Protein AF-A0A2N2D6V1-F1 (afdb_monomer_lite)

Foldseek 3Di:
DFLQDWWWDPPDWDQALVFPDKKKKKAWAFDAPDKWKKFKWAAADPDDDDDPVRTDTFDMDIHGHDDIDIDDGPDNHRTITMTTDRPNRTGTDMDIDMDGHD

Sequence (102 aa):
MNPSESGAFSEGSYDILAYTSWTLAVKYSGNSGEMVSVQLQTCALSGGAATSSDYVFDSSGTFVSGNWAFFTAAITPRYARLYYVDTGTASGSLYTYLQAQN

Secondary structure (DSSP, 8-state):
--TTS-EE-SS--EE-TT-SEEEEEEEE---TT-EEEEEEEEE--SSSPPPGGG-EEEEEEEEEBT-EEEE--SS--SEEEEEEE--S---S-EEEEEEEE-

Structure (mmCIF, N/CA/C/O backbone):
data_AF-A0A2N2D6V1-F1
#
_entry.id   AF-A0A2N2D6V1-F1
#
loop_
_atom_site.group_PDB
_atom_site.id
_atom_site.type_symbol
_atom_site.label_atom_id
_atom_site.label_alt_id
_atom_site.label_comp_id
_atom_site.label_asym_id
_atom_site.label_entity_id
_atom_site.label_seq_id
_atom_site.pdbx_PDB_ins_code
_atom_site.Cartn_x
_atom_site.Cartn_y
_atom_site.Cartn_z
_atom_site.occupancy
_atom_site.B_iso_or_equiv
_atom_site.auth_seq_id
_atom_site.auth_comp_id
_atom_site.auth_asym_id
_atom_site.auth_atom_id
_atom_site.pdbx_PDB_model_num
ATOM 1 N N . MET A 1 1 ? -0.742 9.547 9.005 1.00 63.34 1 MET A N 1
ATOM 2 C CA . MET A 1 1 ? -1.623 10.505 8.294 1.00 63.34 1 MET A CA 1
ATOM 3 C C . MET A 1 1 ? -3.021 10.428 8.891 1.00 63.34 1 MET A C 1
ATOM 5 O O . MET A 1 1 ? -3.426 9.322 9.248 1.00 63.34 1 MET A O 1
ATOM 9 N N . ASN A 1 2 ? -3.723 11.562 9.000 1.00 63.97 2 ASN A N 1
ATOM 10 C CA . ASN A 1 2 ? -5.142 11.580 9.357 1.00 63.97 2 ASN A CA 1
ATOM 11 C C . ASN A 1 2 ? -5.972 11.187 8.118 1.00 63.97 2 ASN A C 1
ATOM 13 O O . ASN A 1 2 ? -5.819 11.817 7.077 1.00 63.97 2 ASN A O 1
ATOM 17 N N . PRO A 1 3 ? -6.837 10.174 8.206 1.00 60.66 3 PRO A N 1
ATOM 18 C CA . PRO A 1 3 ? -7.678 9.668 7.130 1.00 60.66 3 PRO A CA 1
ATOM 19 C C . PRO A 1 3 ? -8.879 10.583 6.829 1.00 60.66 3 PRO A C 1
ATOM 21 O O . PRO A 1 3 ? -9.830 10.169 6.192 1.00 60.66 3 PRO A O 1
ATOM 24 N N . SER A 1 4 ? -8.900 11.839 7.258 1.00 63.19 4 SER A N 1
ATOM 25 C CA . SER A 1 4 ? -10.006 12.744 6.914 1.00 63.19 4 SER A CA 1
ATOM 26 C C . SER A 1 4 ? -9.973 13.232 5.456 1.00 63.19 4 SER A C 1
ATOM 28 O O . SER A 1 4 ? -10.814 14.035 5.074 1.00 63.19 4 SER A O 1
ATOM 30 N N . GLU A 1 5 ? -8.994 12.800 4.650 1.00 68.62 5 GLU A N 1
ATOM 31 C CA . GLU A 1 5 ? -8.833 13.180 3.242 1.00 68.62 5 GLU A CA 1
ATOM 32 C C . GLU A 1 5 ? -8.338 11.984 2.416 1.00 68.62 5 GLU A C 1
ATOM 34 O O . GLU A 1 5 ? -7.384 11.318 2.816 1.00 68.62 5 GLU A O 1
ATOM 39 N N . SER A 1 6 ? -8.958 11.719 1.255 1.00 76.69 6 SER A N 1
ATOM 40 C CA . SER A 1 6 ? -8.488 10.692 0.305 1.00 76.69 6 SER A CA 1
ATOM 41 C C . SER A 1 6 ? -7.129 11.074 -0.276 1.00 76.69 6 SER A C 1
ATOM 43 O O . SER A 1 6 ? -6.931 12.215 -0.694 1.00 76.69 6 SER A O 1
ATOM 45 N N . GLY A 1 7 ? -6.209 10.120 -0.395 1.00 75.25 7 GLY A N 1
ATOM 46 C CA . GLY A 1 7 ? -4.897 10.418 -0.956 1.00 75.25 7 GLY A CA 1
ATOM 47 C C . GLY A 1 7 ? -3.897 9.277 -0.875 1.00 75.25 7 GLY A C 1
ATOM 48 O O . GLY A 1 7 ? -4.043 8.329 -0.101 1.00 75.25 7 GLY A O 1
ATOM 49 N N . ALA A 1 8 ? -2.844 9.384 -1.685 1.00 73.38 8 ALA A N 1
ATOM 50 C CA . ALA A 1 8 ? -1.683 8.521 -1.529 1.00 73.38 8 ALA A CA 1
ATOM 51 C C . ALA A 1 8 ? -1.040 8.801 -0.168 1.00 73.38 8 ALA A C 1
ATOM 53 O O . ALA A 1 8 ? -0.886 9.962 0.219 1.00 73.38 8 ALA A O 1
ATOM 54 N N . PHE A 1 9 ? -0.644 7.745 0.540 1.00 72.00 9 PHE A N 1
ATOM 55 C CA . PHE A 1 9 ? 0.122 7.915 1.764 1.00 72.00 9 PHE A CA 1
ATOM 56 C C . PHE A 1 9 ? 1.424 8.655 1.426 1.00 72.00 9 PHE A C 1
ATOM 58 O O . PHE A 1 9 ? 2.201 8.206 0.583 1.00 72.00 9 PHE A O 1
ATOM 65 N N . SER A 1 10 ? 1.632 9.821 2.041 1.00 55.28 10 SER A N 1
ATOM 66 C CA . SER A 1 10 ? 2.707 10.756 1.683 1.00 55.28 10 SER A CA 1
ATOM 67 C C . SER A 1 10 ? 4.119 10.243 2.002 1.00 55.28 10 SER A C 1
ATOM 69 O O . SER A 1 10 ? 5.090 10.856 1.570 1.00 55.28 10 SER A O 1
ATOM 71 N N . GLU A 1 11 ? 4.255 9.117 2.711 1.00 55.97 11 GLU A N 1
ATOM 72 C CA . GLU A 1 11 ? 5.539 8.484 3.041 1.00 55.97 11 GLU A CA 1
ATOM 73 C C . GLU A 1 11 ? 5.730 7.125 2.354 1.00 55.97 11 GLU A C 1
ATOM 75 O O . GLU A 1 11 ? 5.711 6.071 2.984 1.00 55.97 11 GLU A O 1
ATOM 80 N N . GLY A 1 12 ? 6.012 7.166 1.054 1.00 67.19 12 GLY A N 1
ATOM 81 C CA . GLY A 1 12 ? 6.864 6.146 0.449 1.00 67.19 12 GLY A CA 1
ATOM 82 C C . GLY A 1 12 ? 6.136 5.149 -0.433 1.00 67.19 12 GLY A C 1
ATOM 83 O O . GLY A 1 12 ? 5.509 4.194 0.014 1.00 67.19 12 GLY A O 1
ATOM 84 N N . SER A 1 13 ? 6.339 5.334 -1.732 1.00 84.31 13 SER A N 1
ATOM 85 C CA . SER A 1 13 ? 6.542 4.184 -2.599 1.00 84.31 13 SER A CA 1
ATOM 86 C C . SER A 1 13 ? 7.615 3.275 -1.998 1.00 84.31 13 SER A C 1
ATOM 88 O O . SER A 1 13 ? 8.696 3.748 -1.642 1.00 84.31 13 SER A O 1
ATOM 90 N N . T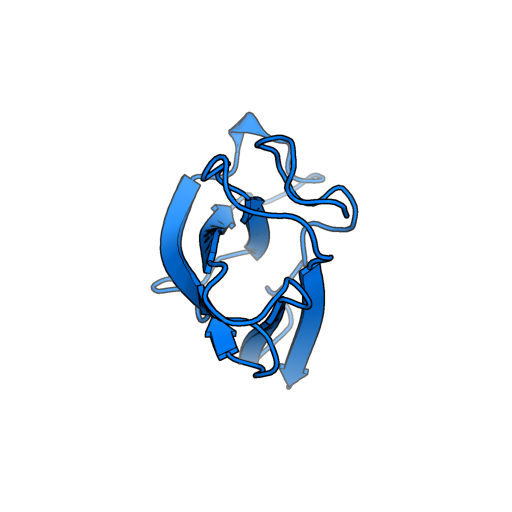YR A 1 14 ? 7.326 1.988 -1.905 1.00 88.50 14 TYR A N 1
ATOM 91 C CA . TYR A 1 14 ? 8.287 0.966 -1.528 1.00 88.50 14 TYR A CA 1
ATOM 92 C C . TYR A 1 14 ? 8.845 0.341 -2.805 1.00 88.50 14 TYR A C 1
ATOM 94 O O . TYR A 1 14 ? 8.073 -0.216 -3.585 1.00 88.50 14 TYR A O 1
ATOM 102 N N . ASP A 1 15 ? 10.160 0.429 -3.026 1.00 89.81 15 ASP A N 1
ATOM 103 C CA . ASP A 1 15 ? 10.840 -0.394 -4.035 1.00 89.81 15 ASP A CA 1
ATOM 104 C C . ASP A 1 15 ? 10.953 -1.810 -3.473 1.00 89.81 15 ASP A C 1
ATOM 106 O O . ASP A 1 15 ? 11.704 -2.045 -2.525 1.00 89.81 15 ASP A O 1
ATOM 110 N N . ILE A 1 16 ? 10.145 -2.729 -3.996 1.00 89.69 16 ILE A N 1
ATOM 111 C CA . ILE A 1 16 ? 10.044 -4.094 -3.480 1.00 89.69 16 ILE A CA 1
ATOM 112 C C . ILE A 1 16 ? 10.720 -5.128 -4.382 1.00 89.69 16 ILE A C 1
ATOM 114 O O . ILE A 1 16 ? 10.751 -6.305 -4.036 1.00 89.69 16 ILE A O 1
ATOM 118 N N . LEU A 1 17 ? 11.302 -4.699 -5.509 1.00 87.88 17 LEU A N 1
ATOM 119 C CA . LEU A 1 17 ? 11.897 -5.591 -6.512 1.00 87.88 17 LEU A CA 1
ATOM 120 C C . LEU A 1 17 ? 13.041 -6.446 -5.956 1.00 87.88 17 LEU A C 1
ATOM 122 O O . LEU A 1 17 ? 13.298 -7.535 -6.462 1.00 87.88 17 LEU A O 1
ATOM 126 N N . ALA A 1 18 ? 13.740 -5.944 -4.938 1.00 86.12 18 ALA A N 1
ATOM 127 C CA . ALA A 1 18 ? 14.860 -6.641 -4.318 1.00 86.12 18 ALA A CA 1
ATOM 128 C C . ALA A 1 18 ? 14.433 -7.796 -3.395 1.00 86.12 18 ALA A C 1
ATOM 130 O O . ALA A 1 18 ? 15.268 -8.643 -3.092 1.00 86.12 18 ALA A O 1
ATOM 131 N N . TYR A 1 19 ? 13.171 -7.834 -2.957 1.00 89.44 19 TYR A N 1
ATOM 132 C CA . TYR A 1 19 ? 12.700 -8.778 -1.947 1.00 89.44 19 TYR A CA 1
ATOM 133 C C . TYR A 1 19 ? 12.081 -10.024 -2.581 1.00 89.44 19 TYR A C 1
ATOM 135 O O . TYR A 1 19 ? 11.248 -9.936 -3.483 1.00 89.44 19 TYR A O 1
ATOM 143 N N . THR A 1 20 ? 12.428 -11.201 -2.061 1.00 88.12 20 THR A N 1
ATOM 144 C CA . THR A 1 20 ? 11.810 -12.477 -2.459 1.00 88.12 20 THR A CA 1
ATOM 145 C C . THR A 1 20 ? 10.410 -12.643 -1.873 1.00 88.12 20 THR A C 1
ATOM 147 O O . THR A 1 20 ? 9.568 -13.330 -2.450 1.00 88.12 20 THR A O 1
ATOM 150 N N . SER A 1 21 ? 10.135 -11.979 -0.747 1.00 89.81 21 SER A N 1
ATOM 151 C CA . SER A 1 21 ? 8.792 -11.839 -0.188 1.00 89.81 21 SER A CA 1
ATOM 152 C C . SER A 1 21 ? 8.630 -10.505 0.533 1.00 89.81 21 SER A C 1
ATOM 154 O O . SER A 1 21 ? 9.568 -9.989 1.144 1.00 89.81 21 SER A O 1
ATOM 156 N N . TRP A 1 22 ? 7.429 -9.936 0.470 1.00 91.88 22 TRP A N 1
ATOM 157 C CA . TRP A 1 22 ? 7.101 -8.688 1.147 1.00 91.88 22 TRP A CA 1
ATOM 158 C C . TRP A 1 22 ? 5.610 -8.610 1.479 1.00 91.88 22 TRP A C 1
ATOM 160 O O . TRP A 1 22 ? 4.770 -9.227 0.824 1.00 91.88 22 TRP A O 1
ATOM 170 N N . THR A 1 23 ? 5.288 -7.825 2.501 1.00 92.19 23 THR A N 1
ATOM 171 C CA . THR A 1 23 ? 3.926 -7.447 2.882 1.00 92.19 23 THR A CA 1
ATOM 172 C C . THR A 1 23 ? 3.921 -6.014 3.396 1.00 92.19 23 THR A C 1
ATOM 174 O O . THR A 1 23 ? 4.905 -5.547 3.976 1.00 92.19 23 THR A O 1
ATOM 177 N N . LEU A 1 24 ? 2.799 -5.320 3.212 1.00 91.44 24 LEU A N 1
ATOM 178 C CA . LEU A 1 24 ? 2.551 -4.042 3.875 1.00 91.44 24 LEU A CA 1
ATOM 179 C C . LEU A 1 24 ? 1.582 -4.265 5.026 1.00 91.44 24 LEU A C 1
ATOM 181 O O . LEU A 1 24 ? 0.401 -4.539 4.817 1.00 91.44 24 LEU A O 1
ATOM 185 N N . ALA A 1 25 ? 2.099 -4.167 6.246 1.00 90.56 25 ALA A N 1
ATOM 186 C CA . ALA A 1 25 ? 1.293 -4.198 7.449 1.00 90.56 25 ALA A CA 1
ATOM 187 C C . ALA A 1 25 ? 0.660 -2.823 7.656 1.00 90.56 25 ALA A C 1
ATOM 189 O O . ALA A 1 25 ? 1.350 -1.805 7.636 1.00 90.56 25 ALA A O 1
ATOM 190 N N . VAL A 1 26 ? -0.649 -2.797 7.881 1.00 89.94 26 VAL A N 1
ATOM 191 C CA . VAL A 1 26 ? -1.440 -1.585 8.077 1.00 89.94 26 VAL A CA 1
ATOM 192 C C . VAL A 1 26 ? -2.227 -1.705 9.371 1.00 89.94 26 VAL A C 1
ATOM 194 O O . VAL A 1 26 ? -2.849 -2.734 9.643 1.00 89.94 26 VAL A O 1
ATOM 197 N N . LYS A 1 27 ? -2.213 -0.642 10.173 1.00 90.25 27 LYS A N 1
ATOM 198 C CA . LYS A 1 27 ? -3.035 -0.516 11.376 1.00 90.25 27 LYS A CA 1
ATOM 199 C C . LYS A 1 27 ? -3.755 0.815 11.383 1.00 90.25 27 LYS A C 1
ATOM 201 O O . LYS A 1 27 ? -3.149 1.863 11.170 1.00 90.25 27 LYS A O 1
ATOM 206 N N . TYR A 1 28 ? -5.038 0.757 11.707 1.00 89.81 28 TYR A N 1
ATOM 207 C CA . TYR A 1 28 ? -5.856 1.929 11.953 1.00 89.81 28 TYR A CA 1
ATOM 208 C C . TYR A 1 28 ? -6.053 2.154 13.455 1.00 89.81 28 TYR A C 1
ATOM 210 O O . TYR A 1 28 ? -6.282 1.204 14.206 1.00 89.81 28 TYR A O 1
ATOM 218 N N . SER A 1 29 ? -5.954 3.406 13.904 1.00 90.12 29 SER A N 1
ATOM 219 C CA . SER A 1 29 ? -6.137 3.794 15.310 1.00 90.12 29 SER A CA 1
ATOM 220 C C . SER A 1 29 ? -7.373 4.656 15.564 1.00 90.12 29 SER A C 1
ATOM 222 O O . SER A 1 29 ? -7.357 5.465 16.489 1.00 90.12 29 SER A O 1
ATOM 224 N N . GLY A 1 30 ? -8.407 4.553 14.722 1.00 88.06 30 GLY A N 1
ATOM 225 C CA . GLY A 1 30 ? -9.668 5.274 14.937 1.00 88.06 30 GLY A CA 1
ATOM 226 C C . GLY A 1 30 ? -10.424 4.820 16.173 1.00 88.06 30 GLY A C 1
ATOM 227 O O . GLY A 1 30 ? -9.981 3.938 16.913 1.00 88.06 30 GLY A O 1
ATOM 228 N N . ASN A 1 31 ? -11.596 5.399 16.390 1.00 88.19 31 ASN A N 1
ATOM 229 C CA . ASN A 1 31 ? -12.460 4.956 17.476 1.00 88.19 31 ASN A CA 1
ATOM 230 C C . ASN A 1 31 ? -13.033 3.559 17.193 1.00 88.19 31 ASN A C 1
ATOM 232 O O . ASN A 1 31 ? -13.020 3.055 16.067 1.00 88.19 31 ASN A O 1
ATOM 236 N N . SER A 1 32 ? -13.548 2.911 18.238 1.00 84.81 32 SER A N 1
ATOM 237 C CA . SER A 1 32 ? -14.245 1.632 18.089 1.00 84.81 32 SER A CA 1
ATOM 238 C C . SER A 1 32 ? -15.437 1.779 17.137 1.00 84.81 32 SER A C 1
ATOM 240 O O . SER A 1 32 ? -16.241 2.695 17.291 1.00 84.81 32 SER A O 1
ATOM 242 N N . GLY A 1 33 ? -15.546 0.878 16.159 1.00 81.00 33 GLY A N 1
ATOM 243 C CA . GLY A 1 33 ? -16.589 0.907 15.128 1.00 81.00 33 GLY A CA 1
ATOM 244 C C . GLY A 1 33 ? -16.267 1.780 13.912 1.00 81.00 33 GLY A C 1
ATOM 245 O O . GLY A 1 33 ? -16.942 1.648 12.894 1.00 81.00 33 GLY A O 1
ATOM 246 N N . GLU A 1 34 ? -15.222 2.611 13.970 1.00 85.75 34 GLU A N 1
ATOM 247 C CA . GLU A 1 34 ? -14.736 3.323 12.790 1.00 85.75 34 GLU A CA 1
ATOM 248 C C . GLU A 1 34 ? -13.941 2.385 11.881 1.00 85.75 34 GLU A C 1
ATOM 250 O O . GLU A 1 34 ? -13.243 1.462 12.323 1.00 85.75 34 GLU A O 1
ATOM 255 N N . MET A 1 35 ? -14.041 2.655 10.585 1.00 85.31 35 MET A N 1
ATOM 256 C CA . MET A 1 35 ? -13.385 1.897 9.535 1.00 85.31 35 MET A CA 1
ATOM 257 C C . MET A 1 35 ? -12.717 2.840 8.550 1.00 85.31 35 MET A C 1
ATOM 259 O O . MET A 1 35 ? -13.123 3.985 8.383 1.00 85.31 35 MET A O 1
ATOM 263 N N . VAL A 1 36 ? -11.709 2.315 7.870 1.00 86.31 36 VAL A N 1
ATOM 264 C CA . VAL A 1 36 ? -11.018 2.975 6.765 1.00 86.31 36 VAL A CA 1
ATOM 265 C C . VAL A 1 36 ? -10.862 1.986 5.626 1.00 86.31 36 VAL A C 1
ATOM 267 O O . VAL A 1 36 ? -10.493 0.833 5.851 1.00 86.31 36 VAL A O 1
ATOM 270 N N . SER A 1 37 ? -11.097 2.454 4.401 1.00 89.19 37 SER A N 1
ATOM 271 C CA . SER A 1 37 ? -10.769 1.708 3.194 1.00 89.19 37 SER A CA 1
ATOM 272 C C . SER A 1 37 ? -9.389 2.118 2.680 1.00 89.19 37 SER A C 1
ATOM 274 O O . SER A 1 37 ? -9.098 3.299 2.488 1.00 89.19 37 SER A O 1
ATOM 276 N N . VAL A 1 38 ? -8.520 1.133 2.473 1.00 89.75 38 VAL A N 1
ATOM 277 C CA . VAL A 1 38 ? -7.178 1.324 1.916 1.00 89.75 38 VAL A CA 1
ATOM 278 C C . VAL A 1 38 ? -7.063 0.498 0.648 1.00 89.75 38 VAL A C 1
ATOM 280 O O . VAL A 1 38 ? -7.538 -0.635 0.590 1.00 89.75 38 VAL A O 1
ATOM 283 N N . GLN A 1 39 ? -6.414 1.058 -0.360 1.00 91.44 39 GLN A N 1
ATOM 284 C CA . GLN A 1 39 ? -6.029 0.370 -1.578 1.00 91.44 39 GLN A CA 1
ATOM 285 C C . GLN A 1 39 ? -4.525 0.115 -1.561 1.00 91.44 39 GLN A C 1
ATOM 287 O O . GLN A 1 39 ? -3.737 1.024 -1.287 1.00 91.44 39 GLN A O 1
ATOM 292 N N . LEU A 1 40 ? -4.127 -1.099 -1.917 1.00 91.94 40 LEU A N 1
ATOM 293 C CA . LEU A 1 40 ? -2.795 -1.352 -2.428 1.00 91.94 40 LEU A CA 1
ATOM 294 C C . LEU A 1 40 ? -2.768 -0.922 -3.892 1.00 91.94 40 LEU A C 1
ATOM 296 O O . LEU A 1 40 ? -3.601 -1.343 -4.698 1.00 91.94 40 LEU A O 1
ATOM 300 N N . GLN A 1 41 ? -1.796 -0.088 -4.231 1.00 92.69 41 GLN A N 1
ATOM 301 C CA . GLN A 1 41 ? -1.508 0.261 -5.609 1.00 92.69 41 GLN A CA 1
ATOM 302 C C . GLN A 1 41 ? -0.087 -0.156 -5.960 1.00 92.69 41 GLN A C 1
ATOM 304 O O . GLN A 1 41 ? 0.837 -0.008 -5.157 1.00 92.69 41 GLN A O 1
ATOM 309 N N . THR A 1 42 ? 0.095 -0.655 -7.173 1.00 92.25 42 THR A N 1
ATOM 310 C CA . THR A 1 42 ? 1.358 -1.224 -7.637 1.00 92.25 42 THR A CA 1
ATOM 311 C C . THR A 1 42 ? 1.809 -0.584 -8.942 1.00 92.25 42 THR A C 1
ATOM 313 O O . THR A 1 42 ? 1.026 0.033 -9.661 1.00 92.25 42 THR A O 1
ATOM 316 N N . CYS A 1 43 ? 3.104 -0.684 -9.231 1.00 91.00 43 CYS A N 1
ATOM 317 C CA . CYS A 1 43 ? 3.712 -0.131 -10.433 1.00 91.00 43 CYS A CA 1
ATOM 318 C C . CYS A 1 43 ? 4.892 -1.008 -10.890 1.00 91.00 43 CYS A C 1
ATOM 320 O O . CYS A 1 43 ? 5.689 -1.483 -10.077 1.00 91.00 43 CYS A O 1
ATOM 322 N N . ALA A 1 44 ? 5.010 -1.221 -12.204 1.00 86.56 44 ALA A N 1
ATOM 323 C CA . ALA A 1 44 ? 6.008 -2.103 -12.821 1.00 86.56 44 ALA A CA 1
ATOM 324 C C . ALA A 1 44 ? 7.132 -1.354 -13.570 1.00 86.56 44 ALA A C 1
ATOM 326 O O . ALA A 1 44 ? 7.826 -1.950 -14.390 1.00 86.56 44 ALA A O 1
ATOM 327 N N . LEU A 1 45 ? 7.311 -0.049 -13.333 1.00 83.19 45 LEU A N 1
ATOM 328 C CA . LEU A 1 45 ? 8.230 0.782 -14.121 1.00 83.19 45 LEU A CA 1
ATOM 329 C C . LEU A 1 45 ? 9.678 0.262 -14.138 1.00 83.19 45 LEU A C 1
ATOM 331 O O . LEU A 1 45 ? 10.315 0.063 -13.104 1.00 83.19 45 LEU A O 1
ATOM 335 N N . SER A 1 46 ? 10.261 0.133 -15.327 1.00 67.69 46 SER A N 1
ATOM 336 C CA . SER A 1 46 ? 11.680 -0.183 -15.505 1.00 67.69 46 SER A CA 1
ATOM 337 C C . SER A 1 46 ? 12.509 1.102 -15.667 1.00 67.69 46 SER A C 1
ATOM 339 O O . SER A 1 46 ? 12.919 1.452 -16.768 1.00 67.69 46 SER A O 1
ATOM 341 N N . GLY A 1 47 ? 12.745 1.827 -14.571 1.00 68.25 47 GLY A N 1
ATOM 342 C CA . GLY A 1 47 ? 13.594 3.027 -14.521 1.00 68.25 47 GLY A CA 1
ATOM 343 C C . GLY A 1 47 ? 12.908 4.198 -13.815 1.00 68.25 47 GLY A C 1
ATOM 344 O O . GLY A 1 47 ? 11.691 4.193 -13.678 1.00 68.25 47 GLY A O 1
ATOM 345 N N . GLY A 1 48 ? 13.696 5.187 -13.371 1.00 71.06 48 GLY A N 1
ATOM 346 C CA . GLY A 1 48 ? 13.203 6.388 -12.679 1.00 71.06 48 GLY A CA 1
ATOM 347 C C . GLY A 1 48 ? 12.484 6.12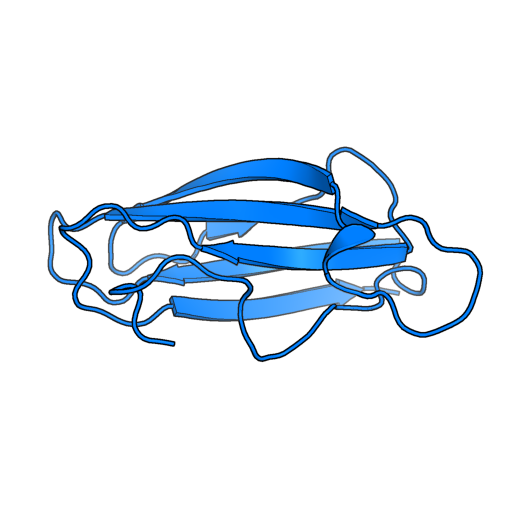2 -11.348 1.00 71.06 48 GLY A C 1
ATOM 348 O O . GLY A 1 48 ? 12.280 4.980 -10.947 1.00 71.06 48 GLY A O 1
ATOM 349 N N . ALA A 1 49 ? 12.115 7.195 -10.646 1.00 79.44 49 ALA A N 1
ATOM 350 C CA . ALA A 1 49 ? 11.194 7.112 -9.514 1.00 79.44 49 ALA A CA 1
ATOM 351 C C . ALA A 1 49 ? 9.750 7.128 -10.039 1.00 79.44 49 ALA A C 1
ATOM 353 O O . ALA A 1 49 ? 9.425 7.945 -10.900 1.00 79.44 49 ALA A O 1
ATOM 354 N N . ALA A 1 50 ? 8.889 6.250 -9.522 1.00 84.00 50 ALA A N 1
ATOM 355 C CA . ALA A 1 50 ? 7.481 6.209 -9.909 1.00 84.00 50 ALA A CA 1
ATOM 356 C C . ALA A 1 50 ? 6.737 7.492 -9.490 1.00 84.00 50 ALA A C 1
ATOM 358 O O . ALA A 1 50 ? 6.899 7.989 -8.373 1.00 84.00 50 ALA A O 1
ATOM 359 N N . THR A 1 51 ? 5.874 7.993 -10.370 1.00 85.88 51 THR A N 1
ATOM 360 C CA . THR A 1 51 ? 4.970 9.126 -10.136 1.00 85.88 51 THR A CA 1
ATOM 361 C C . THR A 1 51 ? 3.544 8.644 -9.869 1.00 85.88 51 THR A C 1
ATOM 363 O O . THR A 1 51 ? 3.223 7.470 -10.039 1.00 85.88 51 THR A O 1
ATOM 366 N N . SER A 1 52 ? 2.645 9.535 -9.440 1.00 84.38 52 SER A N 1
ATOM 367 C CA . SER A 1 52 ? 1.291 9.126 -9.043 1.00 84.38 52 SER A CA 1
ATOM 368 C C . SER A 1 52 ? 0.439 8.501 -10.146 1.00 84.38 52 SER A C 1
ATOM 370 O O . SER A 1 52 ? -0.429 7.701 -9.798 1.00 84.38 52 SER A O 1
ATOM 372 N N . SER A 1 53 ? 0.674 8.833 -11.418 1.00 87.81 53 SER A N 1
ATOM 373 C CA . SER A 1 53 ? -0.042 8.262 -12.569 1.00 87.81 53 SER A CA 1
ATOM 374 C C . SER A 1 53 ? 0.410 6.851 -12.936 1.00 87.81 53 SER A C 1
ATOM 376 O O . SER A 1 53 ? -0.284 6.173 -13.684 1.00 87.81 53 SER A O 1
ATOM 378 N N . ASP A 1 54 ? 1.555 6.408 -12.418 1.00 89.75 54 ASP A N 1
ATOM 379 C CA . ASP A 1 54 ? 2.144 5.112 -12.760 1.00 89.75 54 ASP A CA 1
ATOM 380 C C . ASP A 1 54 ? 1.575 3.954 -11.935 1.00 89.75 54 ASP A C 1
ATOM 382 O O . ASP A 1 54 ? 1.844 2.783 -12.213 1.00 89.75 54 ASP A O 1
ATOM 386 N N . TYR A 1 55 ? 0.829 4.285 -10.884 1.00 91.12 55 TYR A N 1
ATOM 387 C CA . TYR A 1 55 ? 0.255 3.325 -9.960 1.00 91.12 55 TYR A CA 1
ATOM 388 C C . TYR A 1 55 ? -1.120 2.883 -10.420 1.00 91.12 55 TYR A C 1
ATOM 390 O O . TYR A 1 55 ? -2.018 3.700 -10.622 1.00 91.12 55 TYR A O 1
ATOM 398 N N . VAL A 1 56 ? -1.294 1.571 -10.491 1.00 91.69 56 VAL A N 1
ATOM 399 C CA . VAL A 1 56 ? -2.578 0.931 -10.750 1.00 91.69 56 VAL A CA 1
ATOM 400 C C . VAL A 1 56 ? -3.114 0.311 -9.472 1.00 91.69 56 VAL A C 1
ATOM 402 O O . VAL A 1 56 ? -2.357 -0.099 -8.594 1.00 91.69 56 VAL A O 1
ATOM 405 N N . PHE A 1 57 ? -4.435 0.260 -9.360 1.00 92.50 57 PHE A N 1
ATOM 406 C CA . PHE A 1 57 ? -5.103 -0.491 -8.308 1.00 92.50 57 P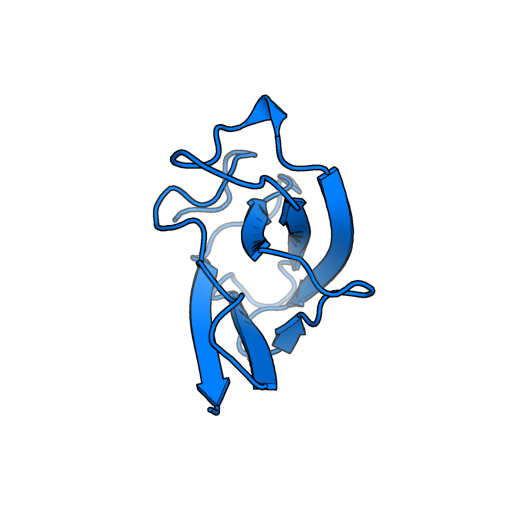HE A CA 1
ATOM 407 C C . PHE A 1 57 ? -4.730 -1.978 -8.395 1.00 92.50 57 PHE A C 1
ATOM 409 O O . PHE A 1 57 ? -4.831 -2.570 -9.468 1.00 92.50 57 PHE A O 1
ATOM 416 N N . ASP A 1 58 ? -4.330 -2.567 -7.270 1.00 92.44 58 ASP A N 1
ATOM 417 C CA . ASP A 1 58 ? -4.067 -4.004 -7.142 1.00 92.44 58 ASP A CA 1
ATOM 418 C C . ASP A 1 58 ? -5.155 -4.672 -6.295 1.00 92.44 58 ASP A C 1
ATOM 420 O O . ASP A 1 58 ? -5.863 -5.566 -6.755 1.00 92.44 58 ASP A O 1
ATOM 424 N N . SER A 1 59 ? -5.333 -4.190 -5.066 1.00 91.88 59 SER A N 1
ATOM 425 C CA . SER A 1 59 ? -6.276 -4.752 -4.101 1.00 91.88 59 SER A CA 1
ATOM 426 C C . SER A 1 59 ? -6.740 -3.700 -3.093 1.00 91.88 59 SER A C 1
ATOM 428 O O . SER A 1 59 ? -6.196 -2.599 -3.014 1.00 91.88 59 SER A O 1
ATOM 430 N N . SER A 1 60 ? -7.775 -4.013 -2.313 1.00 91.25 60 SER A N 1
ATOM 431 C CA . SER A 1 60 ? -8.279 -3.147 -1.240 1.00 91.25 60 SER A CA 1
ATOM 432 C C . SER A 1 60 ? -8.643 -3.935 0.006 1.00 91.25 60 SER A C 1
ATOM 434 O O . SER A 1 60 ? -8.990 -5.111 -0.076 1.00 91.25 60 SER A O 1
ATOM 436 N N . GLY A 1 61 ? -8.634 -3.256 1.147 1.00 88.81 61 GLY A N 1
ATOM 437 C CA . GLY A 1 61 ? -9.050 -3.803 2.429 1.00 88.81 61 GLY A CA 1
ATOM 438 C C . GLY A 1 61 ? -9.704 -2.739 3.301 1.00 88.81 61 GLY A C 1
ATOM 439 O O . GLY A 1 61 ? -9.390 -1.552 3.196 1.00 88.81 61 GLY A O 1
ATOM 440 N N . THR A 1 62 ? -10.610 -3.178 4.171 1.00 88.25 62 THR A N 1
ATOM 441 C CA . THR A 1 62 ? -11.224 -2.336 5.200 1.00 88.25 62 THR A CA 1
ATOM 442 C C . THR A 1 62 ? -10.599 -2.658 6.549 1.00 88.25 62 THR A C 1
ATOM 444 O O . THR A 1 62 ? -10.585 -3.815 6.966 1.00 88.25 62 THR A O 1
ATOM 447 N N . PHE A 1 63 ? -10.090 -1.639 7.236 1.00 86.50 63 PHE A N 1
ATOM 448 C CA . PHE A 1 63 ? -9.387 -1.795 8.505 1.00 86.50 63 PHE A CA 1
ATOM 449 C C . PHE A 1 63 ? -10.218 -1.185 9.624 1.00 86.50 63 PHE A C 1
ATOM 451 O O . PHE A 1 63 ? -10.530 0.006 9.608 1.00 86.50 63 PHE A O 1
ATOM 458 N N . VAL A 1 64 ? -10.566 -2.026 10.594 1.00 85.31 64 VAL A N 1
ATOM 459 C CA . VAL A 1 64 ? -11.159 -1.615 11.868 1.00 85.31 64 VAL A CA 1
ATOM 460 C C . VAL A 1 64 ? -10.057 -1.220 12.846 1.00 85.31 64 VAL A C 1
ATOM 462 O O . VAL A 1 64 ? -8.915 -1.676 12.738 1.00 85.31 64 VAL A O 1
ATOM 465 N N . SER A 1 65 ? -10.398 -0.375 13.814 1.00 85.88 65 SER A N 1
ATOM 466 C CA . SER A 1 65 ? -9.442 0.081 14.820 1.00 85.88 65 SER A CA 1
ATOM 467 C C . SER A 1 65 ? -8.769 -1.065 15.592 1.00 85.88 65 SER A C 1
ATOM 469 O O . SER A 1 65 ? -9.398 -2.060 15.954 1.00 85.88 65 SER A O 1
ATOM 471 N N . GLY A 1 66 ? -7.479 -0.890 15.888 1.00 83.00 66 GLY A N 1
ATOM 472 C CA . GLY A 1 66 ? -6.763 -1.631 16.929 1.00 83.00 66 GLY A CA 1
ATOM 473 C C . GLY A 1 66 ? -5.871 -2.769 16.434 1.00 83.00 66 GLY A C 1
ATOM 474 O O . GLY A 1 66 ? -4.819 -3.003 17.041 1.00 83.00 66 GLY A O 1
ATOM 475 N N . ASN A 1 67 ? -6.210 -3.398 15.308 1.00 86.44 67 ASN A N 1
ATOM 476 C CA . ASN A 1 67 ? -5.490 -4.561 14.783 1.00 86.44 67 ASN A CA 1
ATOM 477 C C . ASN A 1 67 ? -4.598 -4.221 13.584 1.00 86.44 67 ASN A C 1
ATOM 479 O O . ASN A 1 67 ? -4.891 -3.318 12.802 1.00 86.44 67 ASN A O 1
ATOM 483 N N . TRP A 1 68 ? -3.507 -4.976 13.452 1.00 89.50 68 TRP A N 1
ATOM 484 C CA . TRP A 1 68 ? -2.715 -5.016 12.227 1.00 89.50 68 TRP A CA 1
ATOM 485 C C . TRP A 1 68 ? -3.368 -5.970 11.230 1.00 89.50 68 TRP A C 1
ATOM 487 O O . TRP A 1 68 ? -3.796 -7.062 11.602 1.00 89.50 68 TRP A O 1
ATOM 497 N N . ALA A 1 69 ? -3.397 -5.572 9.966 1.00 88.88 69 ALA A N 1
ATOM 498 C CA . ALA A 1 69 ? -3.720 -6.446 8.850 1.00 88.88 69 ALA A CA 1
ATOM 499 C C . ALA A 1 69 ? -2.729 -6.215 7.706 1.00 88.88 69 ALA A C 1
ATOM 501 O O . ALA A 1 69 ? -2.024 -5.207 7.675 1.00 88.88 69 ALA A O 1
ATOM 502 N N . PHE A 1 70 ? -2.637 -7.179 6.796 1.00 88.88 70 PHE A N 1
ATOM 503 C CA . PHE A 1 70 ? -1.560 -7.244 5.813 1.00 88.88 70 PHE A CA 1
ATOM 504 C C . PHE A 1 70 ? -2.098 -7.129 4.393 1.00 88.88 70 PHE A C 1
ATOM 506 O O . PHE A 1 70 ? -3.068 -7.793 4.032 1.00 88.88 70 PHE A O 1
ATOM 513 N N . PHE A 1 71 ? -1.409 -6.335 3.581 1.00 89.12 71 PHE A N 1
ATOM 514 C CA . PHE A 1 71 ? -1.528 -6.349 2.133 1.00 89.12 71 PHE A CA 1
ATOM 515 C C . PHE A 1 71 ? -0.414 -7.181 1.508 1.00 89.12 71 PHE A C 1
ATOM 517 O O . PHE A 1 71 ? 0.751 -7.096 1.903 1.00 89.12 71 PHE A O 1
ATOM 524 N N . THR A 1 72 ? -0.796 -7.931 0.481 1.00 85.19 72 THR A N 1
ATOM 525 C CA . THR A 1 72 ? 0.093 -8.591 -0.478 1.00 85.19 72 THR A CA 1
ATOM 526 C C . THR A 1 72 ? -0.330 -8.140 -1.868 1.00 85.19 72 THR A C 1
ATOM 528 O O . THR A 1 72 ? -1.518 -7.902 -2.086 1.00 85.19 72 THR A O 1
ATOM 531 N N . ALA A 1 73 ? 0.620 -7.985 -2.788 1.00 85.44 73 ALA A N 1
ATOM 532 C CA . ALA A 1 73 ? 0.272 -7.736 -4.182 1.00 85.44 73 ALA A CA 1
ATOM 533 C C . ALA A 1 73 ? -0.152 -9.035 -4.867 1.00 85.44 73 ALA A C 1
ATOM 535 O O . ALA A 1 73 ? 0.429 -10.093 -4.619 1.00 85.44 73 ALA A O 1
ATOM 536 N N . ALA A 1 74 ? -1.121 -8.937 -5.774 1.00 82.88 74 ALA A N 1
ATOM 537 C CA . ALA A 1 74 ? -1.504 -10.049 -6.642 1.00 82.88 74 ALA A CA 1
ATOM 538 C C . ALA A 1 74 ? -0.468 -10.315 -7.751 1.00 82.88 74 ALA A C 1
ATOM 540 O O . ALA A 1 74 ? -0.449 -11.390 -8.351 1.00 82.88 74 ALA A O 1
ATOM 541 N N . ILE A 1 75 ? 0.389 -9.332 -8.029 1.00 80.56 75 ILE A N 1
ATOM 542 C CA . ILE A 1 75 ? 1.456 -9.394 -9.031 1.00 80.56 75 ILE A CA 1
ATOM 543 C C . ILE A 1 75 ? 2.836 -9.246 -8.378 1.00 80.56 75 ILE A C 1
ATOM 545 O O . ILE A 1 75 ? 2.947 -8.944 -7.193 1.00 80.56 75 ILE A O 1
ATOM 549 N N . THR A 1 76 ? 3.902 -9.411 -9.163 1.00 84.62 76 THR A N 1
ATOM 550 C CA . THR A 1 76 ? 5.261 -9.003 -8.777 1.00 84.62 76 THR A CA 1
ATOM 551 C C . THR A 1 76 ? 5.528 -7.592 -9.310 1.00 84.62 76 THR A C 1
ATOM 553 O O . THR A 1 76 ? 5.939 -7.455 -10.465 1.00 84.62 76 THR A O 1
ATOM 556 N N . PRO A 1 77 ? 5.254 -6.521 -8.541 1.00 88.25 77 PRO A N 1
ATOM 557 C CA . PRO A 1 77 ? 5.558 -5.176 -8.994 1.00 88.25 77 PRO A CA 1
ATOM 558 C C . PRO A 1 77 ? 7.020 -4.829 -8.728 1.00 88.25 77 PRO A C 1
ATOM 560 O O . PRO A 1 77 ? 7.732 -5.548 -8.034 1.00 88.25 77 PRO A O 1
ATOM 563 N N . ARG A 1 78 ? 7.461 -3.683 -9.243 1.00 90.81 78 ARG A N 1
ATOM 564 C CA . ARG A 1 78 ? 8.683 -3.047 -8.748 1.00 90.81 78 ARG A CA 1
ATOM 565 C C . ARG A 1 78 ? 8.384 -2.169 -7.544 1.00 90.81 78 ARG A C 1
ATOM 567 O O . ARG A 1 78 ? 9.093 -2.233 -6.550 1.00 90.81 78 ARG A O 1
ATOM 574 N N . TYR A 1 79 ? 7.336 -1.358 -7.650 1.00 91.06 79 TYR A N 1
ATOM 575 C CA . TYR A 1 79 ? 6.937 -0.411 -6.622 1.00 91.06 79 TYR A CA 1
ATOM 576 C C . TYR A 1 79 ? 5.553 -0.740 -6.073 1.00 91.06 79 TYR A C 1
ATOM 578 O O . TYR A 1 79 ? 4.648 -1.111 -6.825 1.00 91.06 79 TYR A O 1
ATOM 586 N N . ALA A 1 80 ? 5.369 -0.530 -4.775 1.00 91.50 80 ALA A N 1
ATOM 587 C CA . ALA A 1 80 ? 4.079 -0.630 -4.106 1.00 91.50 80 ALA A CA 1
ATOM 588 C C . ALA A 1 80 ? 3.824 0.611 -3.247 1.00 91.50 80 ALA A C 1
ATOM 590 O O . ALA A 1 80 ? 4.752 1.179 -2.679 1.00 91.50 80 ALA A O 1
ATOM 591 N N . ARG A 1 81 ? 2.568 1.040 -3.136 1.00 90.94 81 ARG A N 1
ATOM 592 C CA . ARG A 1 81 ? 2.154 2.101 -2.210 1.00 90.94 81 ARG A CA 1
ATOM 593 C C . ARG A 1 81 ? 0.752 1.848 -1.680 1.00 90.94 81 ARG A C 1
ATOM 595 O O . ARG A 1 81 ? -0.036 1.135 -2.298 1.00 90.94 81 ARG A O 1
ATOM 602 N N . LEU A 1 82 ? 0.423 2.512 -0.579 1.00 90.44 82 LEU A N 1
ATOM 603 C CA . LEU A 1 82 ? -0.939 2.560 -0.058 1.00 90.44 82 LEU A CA 1
ATOM 604 C C . LEU A 1 82 ? -1.635 3.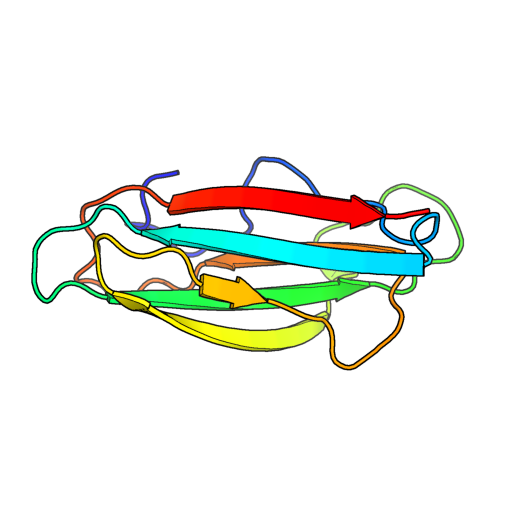846 -0.515 1.00 90.44 82 LEU A C 1
ATOM 606 O O . LEU A 1 82 ? -1.062 4.937 -0.447 1.00 90.44 82 LEU A O 1
ATOM 610 N N . TYR A 1 83 ? -2.882 3.713 -0.959 1.00 88.56 83 TYR A N 1
ATOM 611 C CA . TYR A 1 83 ? -3.777 4.822 -1.272 1.00 88.56 83 TYR A CA 1
ATOM 612 C C . TYR A 1 83 ? -5.004 4.747 -0.369 1.00 88.56 83 TYR A C 1
ATOM 614 O O . TYR A 1 83 ? -5.725 3.751 -0.358 1.00 88.56 83 TYR A O 1
ATOM 622 N N . TYR A 1 84 ? -5.224 5.791 0.419 1.00 84.25 84 TYR A N 1
ATOM 623 C CA . TYR A 1 84 ? -6.346 5.876 1.338 1.00 84.25 84 TYR A CA 1
ATOM 624 C C . TYR A 1 84 ? -7.588 6.411 0.622 1.00 84.25 84 TYR A C 1
ATOM 626 O O . TYR A 1 84 ? -7.517 7.401 -0.110 1.00 84.25 84 TYR A O 1
ATOM 634 N N . VAL A 1 85 ? -8.724 5.765 0.872 1.00 81.50 85 VAL A N 1
ATOM 635 C CA . VAL A 1 85 ? -10.033 6.189 0.379 1.00 81.50 85 VAL A CA 1
ATOM 636 C C . VAL A 1 85 ? -10.850 6.687 1.561 1.00 81.50 85 VAL A C 1
ATOM 638 O O . VAL A 1 85 ? -11.116 5.934 2.499 1.00 81.50 85 VAL A O 1
ATOM 641 N N . ASP A 1 86 ? -11.254 7.954 1.491 1.00 73.31 86 ASP A N 1
ATOM 642 C CA . ASP A 1 86 ? -12.072 8.585 2.517 1.00 73.31 86 ASP A CA 1
ATOM 643 C C . ASP A 1 86 ? -13.428 7.900 2.664 1.00 73.31 86 ASP A C 1
ATOM 645 O O . ASP A 1 86 ? -14.134 7.648 1.688 1.00 73.31 86 ASP A O 1
ATOM 649 N N . THR A 1 87 ? -13.773 7.586 3.908 1.00 69.00 87 THR A N 1
ATOM 650 C CA . THR A 1 87 ? -15.043 6.956 4.281 1.00 69.00 87 THR A CA 1
ATOM 651 C C . THR A 1 87 ? -15.936 7.881 5.114 1.00 69.00 87 THR A C 1
ATOM 653 O O . THR A 1 87 ? -17.046 7.492 5.463 1.00 69.00 87 THR A O 1
ATOM 656 N N . GLY A 1 88 ? -15.490 9.102 5.438 1.00 69.75 88 GLY A N 1
ATOM 657 C CA . GLY A 1 88 ? -16.268 10.119 6.155 1.00 69.75 88 GLY A CA 1
ATOM 658 C C . GLY A 1 88 ? -16.465 9.869 7.657 1.00 69.75 88 GLY A C 1
ATOM 659 O O . GLY A 1 88 ? -16.883 10.773 8.374 1.00 69.75 88 GLY A O 1
ATOM 660 N N . THR A 1 89 ? -16.142 8.673 8.159 1.00 72.94 89 THR A N 1
ATOM 661 C CA . THR A 1 89 ? -16.232 8.308 9.587 1.00 72.94 89 THR A CA 1
ATOM 662 C C . THR A 1 89 ? -14.873 8.173 10.269 1.00 72.94 89 THR A C 1
ATOM 664 O O . THR A 1 89 ? -14.809 7.761 11.422 1.00 72.94 89 THR A O 1
ATOM 667 N N . ALA A 1 90 ? -13.775 8.442 9.564 1.00 78.00 90 ALA A N 1
ATOM 668 C CA . ALA A 1 90 ? -12.445 8.095 10.039 1.00 78.00 90 ALA A CA 1
ATOM 669 C C . ALA A 1 90 ? -11.809 9.229 10.871 1.00 78.00 90 ALA A C 1
ATOM 671 O O . ALA A 1 90 ? -11.548 10.307 10.344 1.00 78.00 90 ALA A O 1
ATOM 672 N N . SER A 1 91 ? -11.498 8.977 12.151 1.00 83.12 91 SER A N 1
ATOM 673 C CA . SER A 1 91 ? -10.900 9.982 13.059 1.00 83.12 91 SER A CA 1
ATOM 674 C C . SER A 1 91 ? -9.451 9.706 13.496 1.00 83.12 91 SER A C 1
ATOM 676 O O . SER A 1 91 ? -8.757 10.616 13.945 1.00 83.12 91 SER A O 1
ATOM 678 N N . GLY A 1 92 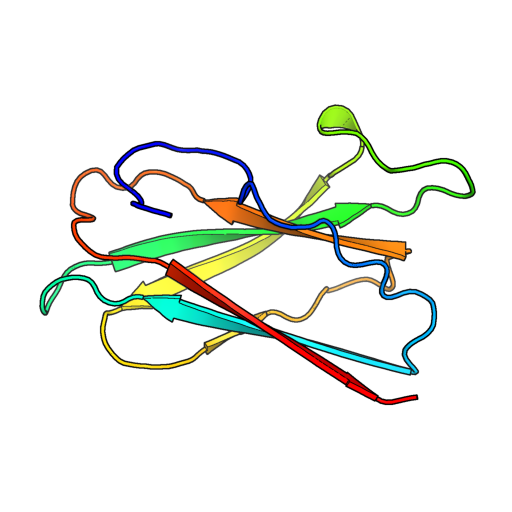? -8.987 8.455 13.390 1.00 84.12 92 GLY A N 1
ATOM 679 C CA . GLY A 1 92 ? -7.669 8.030 13.886 1.00 84.12 92 GLY A CA 1
ATOM 680 C C . GLY A 1 92 ? -6.492 8.301 12.953 1.00 84.12 92 GLY A C 1
ATOM 681 O O . GLY A 1 92 ? -6.542 9.157 12.091 1.00 84.12 92 GLY A O 1
ATOM 682 N N . SER A 1 93 ? -5.411 7.540 13.096 1.00 85.81 93 SER A N 1
ATOM 683 C CA . SER A 1 93 ? -4.262 7.555 12.186 1.00 85.81 93 SER A CA 1
ATOM 684 C C . SER A 1 93 ? -4.056 6.186 11.549 1.00 85.81 93 SER A C 1
ATOM 686 O O . SER A 1 93 ? -4.379 5.152 12.139 1.00 85.81 93 SER A O 1
ATOM 688 N N . LEU A 1 94 ? -3.499 6.185 10.339 1.00 85.00 94 LEU A N 1
ATOM 689 C CA . LEU A 1 94 ? -2.947 4.986 9.715 1.00 85.00 94 LEU A CA 1
ATOM 690 C C . LEU A 1 94 ? -1.452 4.867 10.007 1.00 85.00 94 LEU A C 1
ATOM 692 O O . LEU A 1 94 ? -0.693 5.818 9.801 1.00 85.00 94 LEU A O 1
ATOM 696 N N . TYR A 1 95 ? -1.059 3.670 10.425 1.00 87.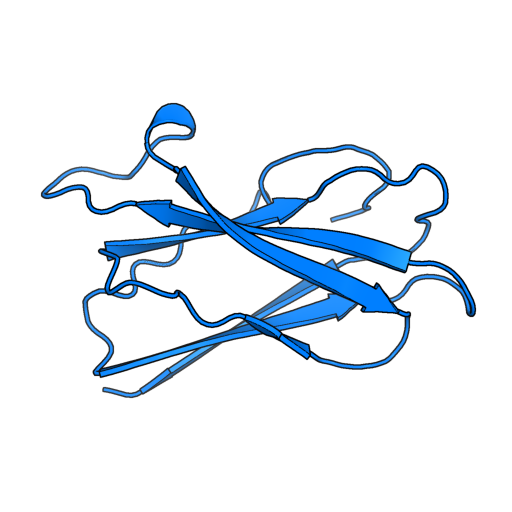38 95 TYR A N 1
ATOM 697 C CA . TYR A 1 95 ? 0.320 3.234 10.576 1.00 87.38 95 TYR A CA 1
ATOM 698 C C . TYR A 1 95 ? 0.614 2.178 9.518 1.00 87.38 95 TYR A C 1
ATOM 700 O O . TYR A 1 95 ? -0.208 1.288 9.292 1.00 87.38 95 TYR A O 1
ATOM 708 N N . THR A 1 96 ? 1.780 2.275 8.890 1.00 87.75 96 THR A N 1
ATOM 709 C CA . THR A 1 96 ? 2.243 1.334 7.868 1.00 87.75 96 THR A CA 1
ATOM 710 C C . THR A 1 96 ? 3.635 0.826 8.216 1.00 87.75 96 THR A C 1
ATOM 712 O O . THR A 1 96 ? 4.448 1.566 8.773 1.00 87.75 96 THR A O 1
ATOM 715 N N . TYR A 1 97 ? 3.907 -0.433 7.895 1.00 88.50 97 TYR A N 1
ATOM 716 C CA . TYR A 1 97 ? 5.224 -1.038 8.021 1.00 88.50 97 TYR A CA 1
ATOM 717 C C . TYR A 1 97 ? 5.462 -2.017 6.869 1.00 88.50 97 TYR A C 1
ATOM 719 O O . TYR A 1 97 ? 4.644 -2.906 6.623 1.00 88.50 97 TYR A O 1
ATOM 727 N N . LEU A 1 98 ? 6.591 -1.861 6.172 1.00 90.50 98 LEU A N 1
ATOM 728 C CA . LEU A 1 98 ? 7.059 -2.838 5.193 1.00 90.50 98 LEU A CA 1
ATOM 729 C C . LEU A 1 98 ? 7.765 -3.976 5.926 1.00 90.50 98 LEU A C 1
ATOM 731 O O . LEU A 1 98 ? 8.822 -3.777 6.522 1.00 90.50 98 LEU A O 1
ATOM 735 N N . GLN A 1 99 ? 7.202 -5.174 5.827 1.00 91.81 99 GLN A N 1
ATOM 736 C CA . GLN A 1 99 ? 7.863 -6.404 6.239 1.00 91.81 99 GLN A CA 1
ATOM 737 C C . GLN A 1 99 ? 8.334 -7.131 4.983 1.00 91.81 99 GLN A C 1
ATOM 739 O O . GLN A 1 99 ? 7.504 -7.552 4.180 1.00 91.81 99 GLN A O 1
ATOM 744 N N . ALA A 1 100 ? 9.646 -7.295 4.819 1.00 91.12 100 ALA A N 1
ATOM 745 C CA . ALA A 1 100 ? 10.224 -7.916 3.633 1.00 91.12 100 ALA A CA 1
ATOM 746 C C . ALA A 1 100 ? 11.434 -8.803 3.958 1.00 91.12 100 ALA A C 1
ATOM 748 O O . ALA A 1 100 ? 12.098 -8.615 4.979 1.00 91.12 100 ALA A O 1
ATOM 749 N N . GLN A 1 101 ? 11.693 -9.783 3.093 1.00 90.38 101 GLN A N 1
ATOM 750 C CA . GLN A 1 101 ? 12.810 -10.725 3.180 1.00 90.38 101 GLN A CA 1
ATOM 751 C C . GLN A 1 101 ? 13.548 -10.793 1.841 1.00 90.38 101 GLN A C 1
ATOM 753 O O . GLN A 1 101 ? 12.931 -10.649 0.784 1.00 90.38 101 GLN A O 1
ATOM 758 N N . ASN A 1 102 ? 14.858 -11.037 1.911 1.00 82.81 102 ASN A N 1
ATOM 759 C CA . ASN A 1 102 ? 15.713 -11.335 0.761 1.00 82.81 102 ASN A CA 1
ATOM 760 C C . ASN A 1 102 ? 15.994 -12.829 0.708 1.00 82.81 102 ASN A C 1
ATOM 762 O O . ASN A 1 102 ? 16.453 -13.364 1.741 1.00 82.81 102 ASN A O 1
#

pLDDT: mean 84.12, std 8.77, range [55.28, 92.69]

Radius of gyration: 13.43 Å; chains: 1; bounding box: 32×26×34 Å